Protein AF-A0A6L6CFJ8-F1 (afdb_monomer_lite)

Radius of gyration: 17.05 Å; chains: 1; bounding box: 26×35×44 Å

Secondary structure (DSSP, 8-state):
---HHHHHHHHHTTSPPPPHHHHHHHHHHHHHHHHHHHHHHTT---HHHHHHHHHT-

Sequence (57 aa):
MNDSIGLYLNDIGKVALLTAEDERELSKAIEAGREAAQKLEAGERGAALRRDLRLAA

Structure (mmCIF, N/CA/C/O backbone):
data_AF-A0A6L6CFJ8-F1
#
_entry.id   AF-A0A6L6CFJ8-F1
#
loop_
_atom_site.group_PDB
_atom_site.id
_atom_site.type_symbol
_atom_site.label_atom_id
_atom_site.label_alt_id
_atom_site.label_comp_id
_atom_site.label_asym_id
_atom_site.label_entity_id
_atom_site.label_seq_id
_atom_site.pdbx_PDB_ins_code
_atom_site.Cartn_x
_atom_site.Cartn_y
_atom_site.Cartn_z
_atom_site.occupancy
_atom_site.B_iso_or_equiv
_atom_site.auth_seq_id
_atom_site.auth_comp_id
_atom_site.auth_asym_id
_atom_site.auth_atom_id
_atom_site.pdbx_PDB_model_num
ATOM 1 N N . MET A 1 1 ? 6.423 -23.912 -25.823 1.00 55.72 1 MET A N 1
ATOM 2 C CA . MET A 1 1 ? 7.072 -23.682 -24.518 1.00 55.72 1 MET A CA 1
ATOM 3 C C . MET A 1 1 ? 6.554 -22.339 -24.032 1.00 55.72 1 MET A C 1
ATOM 5 O O . MET A 1 1 ? 6.815 -21.348 -24.696 1.00 55.72 1 MET A O 1
ATOM 9 N N . ASN A 1 2 ? 5.663 -22.336 -23.036 1.00 60.72 2 ASN A N 1
ATOM 10 C CA . ASN A 1 2 ? 5.043 -21.113 -22.518 1.00 60.72 2 ASN A CA 1
ATOM 11 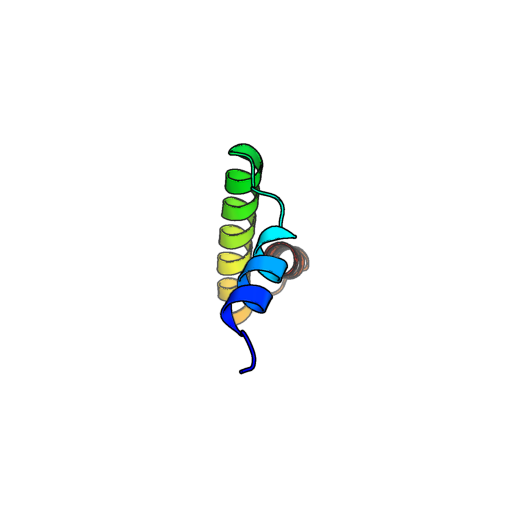C C . ASN A 1 2 ? 6.129 -20.329 -21.782 1.00 60.72 2 ASN A C 1
ATOM 13 O O . ASN A 1 2 ? 6.580 -20.780 -20.730 1.00 60.72 2 ASN A O 1
ATOM 17 N N . ASP A 1 3 ? 6.614 -19.241 -22.373 1.00 82.88 3 ASP A N 1
ATOM 18 C CA . ASP A 1 3 ? 7.682 -18.445 -21.779 1.00 82.88 3 ASP A CA 1
ATOM 19 C C . ASP A 1 3 ? 7.116 -17.592 -20.637 1.00 82.88 3 ASP A C 1
ATOM 21 O O . ASP A 1 3 ? 6.740 -16.430 -20.799 1.00 82.88 3 ASP A O 1
ATOM 25 N N . SER A 1 4 ? 7.013 -18.213 -19.464 1.00 88.81 4 SER A N 1
ATOM 26 C CA . SER A 1 4 ? 6.578 -17.562 -18.231 1.00 88.81 4 SER A CA 1
ATOM 27 C C . SER A 1 4 ? 7.526 -16.444 -17.792 1.00 88.81 4 SER A C 1
ATOM 29 O O . SER A 1 4 ? 7.098 -15.543 -17.074 1.00 88.81 4 SER A O 1
ATOM 31 N N . ILE A 1 5 ? 8.790 -16.470 -18.230 1.00 92.69 5 ILE A N 1
ATOM 32 C CA . ILE A 1 5 ? 9.780 -15.438 -17.907 1.00 92.69 5 ILE A CA 1
ATOM 33 C C . ILE A 1 5 ? 9.508 -14.189 -18.746 1.00 92.69 5 ILE A C 1
ATOM 35 O O . ILE A 1 5 ? 9.432 -13.093 -18.194 1.00 92.69 5 ILE A O 1
ATOM 39 N N . GLY A 1 6 ? 9.302 -14.347 -20.056 1.00 93.94 6 GLY A N 1
ATOM 40 C CA . GLY A 1 6 ? 8.976 -13.234 -20.951 1.00 93.9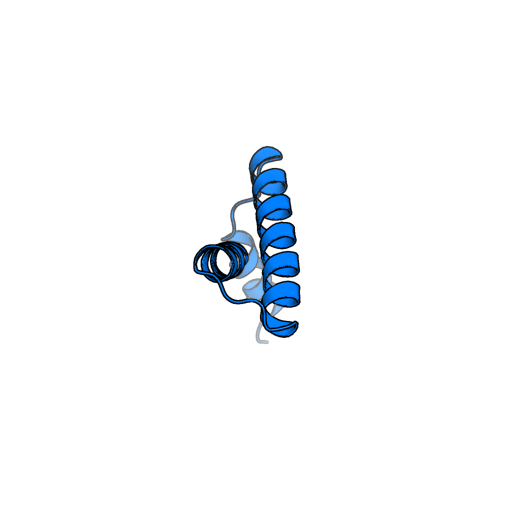4 6 GLY A CA 1
ATOM 41 C C . GLY A 1 6 ? 7.705 -12.486 -20.531 1.00 93.94 6 GLY A C 1
ATOM 42 O O . GLY A 1 6 ? 7.686 -11.254 -20.525 1.00 93.94 6 GLY A O 1
ATOM 43 N N . LEU A 1 7 ? 6.673 -13.222 -20.101 1.00 94.88 7 LEU A N 1
ATOM 44 C CA . LEU A 1 7 ? 5.447 -12.638 -19.542 1.00 94.88 7 LEU A CA 1
ATOM 45 C C . LEU A 1 7 ? 5.721 -11.867 -18.243 1.00 94.88 7 LEU A C 1
ATOM 47 O O . LEU A 1 7 ? 5.309 -10.716 -18.121 1.00 94.88 7 LEU A O 1
ATOM 51 N N . TYR A 1 8 ? 6.480 -12.457 -17.314 1.00 94.50 8 TYR A N 1
ATOM 52 C CA . TYR A 1 8 ? 6.829 -11.806 -16.049 1.00 94.50 8 TYR A CA 1
ATOM 53 C C . TYR A 1 8 ? 7.590 -10.489 -16.259 1.00 94.50 8 TYR A C 1
ATOM 55 O O . TYR A 1 8 ? 7.241 -9.473 -15.661 1.00 94.50 8 TYR A O 1
ATOM 63 N N . LEU A 1 9 ? 8.589 -10.476 -17.148 1.00 95.69 9 LEU A N 1
ATOM 64 C CA . LEU A 1 9 ? 9.361 -9.269 -17.461 1.00 95.69 9 LEU A CA 1
ATOM 65 C C . LEU A 1 9 ? 8.498 -8.177 -18.106 1.00 95.69 9 LEU A C 1
ATOM 67 O O . LEU A 1 9 ? 8.666 -6.996 -17.797 1.00 95.69 9 LEU A O 1
ATOM 71 N N . ASN A 1 10 ? 7.564 -8.563 -18.982 1.00 94.81 10 ASN A N 1
ATOM 72 C CA . ASN A 1 10 ? 6.639 -7.616 -19.598 1.00 94.81 10 ASN A CA 1
ATOM 73 C C . ASN A 1 10 ? 5.719 -6.962 -18.562 1.00 94.81 10 ASN A C 1
ATOM 75 O O . ASN A 1 10 ? 5.429 -5.773 -18.677 1.00 94.81 10 ASN A O 1
ATOM 79 N N . ASP A 1 11 ? 5.277 -7.718 -17.559 1.00 95.75 11 ASP A N 1
ATOM 80 C CA . ASP A 1 11 ? 4.370 -7.211 -16.534 1.00 95.75 11 ASP A CA 1
ATOM 81 C C . ASP A 1 11 ? 5.074 -6.307 -15.522 1.00 95.75 11 ASP A C 1
ATOM 83 O O . ASP A 1 11 ? 4.578 -5.212 -15.255 1.00 95.75 11 ASP A O 1
ATOM 87 N N . ILE A 1 12 ? 6.259 -6.682 -15.027 1.00 95.19 12 ILE A N 1
ATOM 88 C CA . ILE A 1 12 ? 7.001 -5.812 -14.097 1.00 95.19 12 ILE A CA 1
ATOM 89 C C . ILE A 1 12 ? 7.493 -4.526 -14.779 1.00 95.19 12 ILE A C 1
ATOM 91 O O . ILE A 1 12 ? 7.545 -3.479 -14.141 1.00 95.19 12 ILE A O 1
ATOM 95 N N . GLY A 1 13 ? 7.799 -4.574 -16.082 1.00 96.00 13 GLY A N 1
ATOM 96 C CA . GLY A 1 13 ? 8.273 -3.416 -16.847 1.00 96.00 13 GLY A CA 1
ATOM 97 C C . GLY A 1 13 ? 7.218 -2.328 -17.081 1.00 96.00 13 GLY A C 1
ATOM 98 O O . GLY A 1 13 ? 7.569 -1.223 -17.490 1.00 96.00 13 GLY A O 1
ATOM 99 N N . LYS A 1 14 ? 5.932 -2.614 -16.826 1.00 96.50 14 LYS A N 1
ATOM 100 C CA . LYS A 1 14 ? 4.836 -1.628 -16.901 1.00 96.50 14 LYS A CA 1
ATOM 101 C C . LYS A 1 14 ? 4.747 -0.747 -15.653 1.00 96.50 14 LYS A C 1
ATOM 103 O O . LYS A 1 14 ? 4.046 0.263 -15.681 1.00 96.50 14 LYS A O 1
ATOM 108 N N . VAL A 1 15 ? 5.409 -1.134 -14.563 1.00 96.44 15 VAL A N 1
ATOM 109 C CA . VAL A 1 15 ? 5.371 -0.411 -13.290 1.00 96.44 15 VAL A CA 1
ATOM 110 C C . VAL A 1 15 ? 6.475 0.644 -13.281 1.00 96.44 15 VAL A C 1
ATOM 112 O O . VAL A 1 15 ? 7.644 0.334 -13.500 1.00 96.44 15 VAL A O 1
ATOM 115 N N . ALA A 1 16 ? 6.104 1.902 -13.042 1.00 96.12 16 ALA A N 1
ATOM 116 C CA . ALA A 1 16 ? 7.068 2.991 -12.936 1.00 96.12 16 ALA A CA 1
ATOM 117 C C . ALA A 1 16 ? 7.936 2.832 -11.679 1.00 96.12 16 ALA A C 1
ATOM 119 O O . ALA A 1 16 ? 7.446 2.447 -10.617 1.00 96.12 16 ALA A O 1
ATOM 120 N N . LEU A 1 17 ? 9.225 3.153 -11.804 1.00 97.31 17 LEU A N 1
ATOM 121 C CA . LEU A 1 17 ? 10.124 3.212 -10.656 1.00 97.31 17 LEU A CA 1
ATOM 122 C C . LEU A 1 17 ? 9.756 4.399 -9.765 1.00 97.31 17 LEU A C 1
ATOM 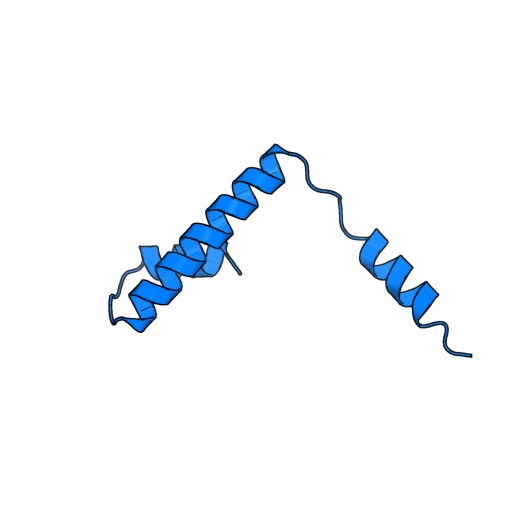124 O O . LEU A 1 17 ? 9.406 5.470 -10.262 1.00 97.31 17 LEU A O 1
ATOM 128 N N . LEU A 1 18 ? 9.868 4.192 -8.457 1.00 97.44 18 LEU A N 1
ATOM 129 C CA . LEU A 1 18 ? 9.612 5.222 -7.463 1.00 97.44 18 LEU A 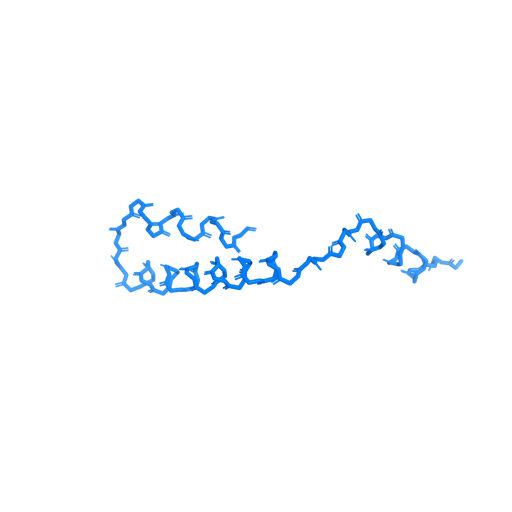CA 1
ATOM 130 C C . LEU A 1 18 ? 10.782 6.203 -7.386 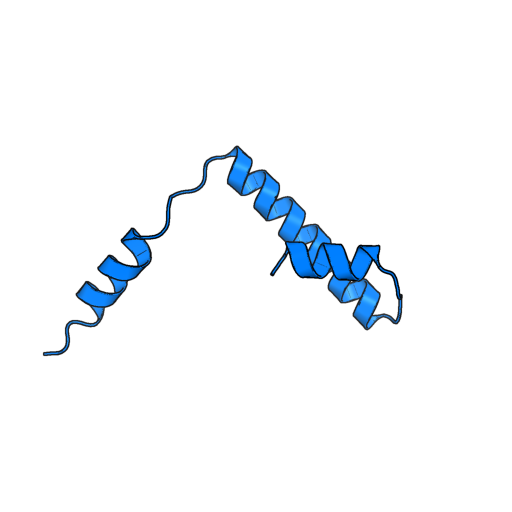1.00 97.44 18 LEU A C 1
ATOM 132 O O . LEU A 1 18 ? 11.947 5.834 -7.560 1.00 97.44 18 LEU A O 1
ATOM 136 N N . THR A 1 19 ? 10.471 7.463 -7.102 1.00 98.25 19 THR A N 1
ATOM 137 C CA . THR A 1 19 ? 11.467 8.427 -6.638 1.00 98.25 19 THR A CA 1
ATOM 138 C C . THR A 1 19 ? 11.708 8.256 -5.136 1.00 98.25 19 THR A C 1
ATOM 140 O O . THR A 1 19 ? 10.911 7.646 -4.425 1.00 98.25 19 THR A O 1
ATOM 143 N N . ALA A 1 20 ? 12.789 8.844 -4.616 1.00 98.12 20 ALA A N 1
ATOM 144 C CA . ALA A 1 20 ? 13.088 8.797 -3.183 1.00 98.12 20 ALA A CA 1
ATOM 145 C C . ALA A 1 20 ? 11.978 9.415 -2.307 1.00 98.12 20 ALA A C 1
ATOM 147 O O . ALA A 1 20 ? 11.793 9.002 -1.162 1.00 98.12 20 ALA A O 1
ATOM 148 N N . GLU A 1 21 ? 11.244 10.404 -2.825 1.00 98.06 21 GLU A N 1
ATOM 149 C CA . GLU A 1 21 ? 10.117 10.994 -2.098 1.00 98.06 21 GLU A CA 1
ATOM 150 C C . GLU A 1 21 ? 8.890 10.079 -2.136 1.00 98.06 21 GLU A C 1
ATOM 152 O O . GLU A 1 21 ? 8.279 9.866 -1.089 1.00 98.06 21 GLU A O 1
ATOM 157 N N . ASP A 1 22 ? 8.607 9.433 -3.273 1.00 97.38 22 ASP A N 1
ATOM 158 C CA . ASP A 1 22 ? 7.524 8.443 -3.365 1.00 97.38 22 ASP A CA 1
ATOM 159 C C . ASP A 1 22 ? 7.757 7.275 -2.395 1.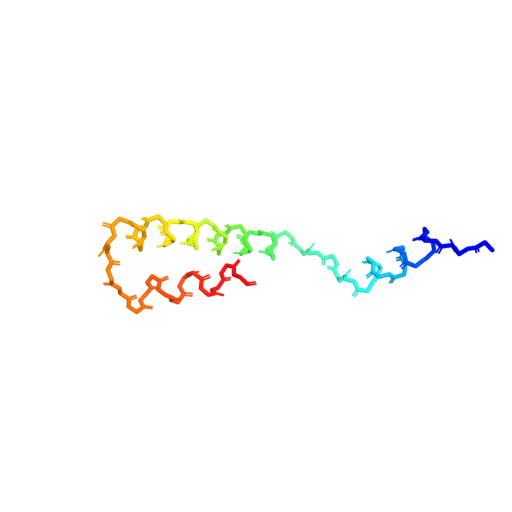00 97.38 22 ASP A C 1
ATOM 161 O O . ASP A 1 22 ? 6.841 6.841 -1.698 1.00 97.38 22 ASP A O 1
ATOM 165 N N . GLU A 1 23 ? 8.999 6.789 -2.292 1.00 97.56 23 GLU A N 1
ATOM 166 C CA . GLU A 1 23 ? 9.367 5.732 -1.343 1.00 97.56 23 GLU A CA 1
ATOM 167 C C . GLU A 1 23 ? 9.132 6.158 0.113 1.00 97.56 23 GLU A C 1
ATOM 169 O O . GLU A 1 23 ? 8.638 5.372 0.926 1.00 97.56 23 GLU A O 1
ATOM 174 N N . ARG A 1 24 ? 9.441 7.415 0.458 1.00 97.81 24 ARG A N 1
ATOM 175 C CA . ARG A 1 24 ? 9.195 7.959 1.802 1.00 97.81 24 ARG A CA 1
ATOM 176 C C . ARG A 1 24 ? 7.714 8.082 2.116 1.00 97.81 24 ARG A C 1
ATOM 178 O O . ARG A 1 24 ? 7.307 7.764 3.235 1.00 97.81 24 ARG A O 1
ATOM 185 N N . GLU A 1 25 ? 6.921 8.577 1.175 1.00 96.50 25 GLU A N 1
ATOM 186 C CA . GLU A 1 25 ? 5.473 8.698 1.343 1.00 96.50 25 GLU A CA 1
ATOM 187 C C . GLU A 1 25 ? 4.822 7.322 1.482 1.00 96.50 25 GLU A C 1
ATOM 189 O O . GLU A 1 25 ? 4.061 7.096 2.428 1.00 96.50 25 GLU A O 1
ATOM 194 N N . LEU A 1 26 ? 5.206 6.378 0.619 1.00 96.38 26 LEU A N 1
ATOM 195 C CA . LEU A 1 26 ? 4.728 5.002 0.666 1.00 96.38 26 LEU A CA 1
ATOM 196 C C . LEU A 1 26 ? 5.091 4.327 1.995 1.00 96.38 26 LEU A C 1
ATOM 198 O O . LEU A 1 26 ? 4.234 3.702 2.617 1.00 96.38 26 LEU A O 1
ATOM 202 N N . SER A 1 27 ? 6.325 4.501 2.481 1.00 96.50 27 SER A N 1
ATOM 203 C CA . SER A 1 27 ? 6.751 3.951 3.775 1.00 96.50 27 SER A CA 1
ATOM 204 C C . SER A 1 27 ? 5.880 4.460 4.925 1.00 96.50 27 SER A C 1
ATOM 206 O O . SER A 1 27 ? 5.396 3.664 5.730 1.00 96.50 27 SER A O 1
ATOM 208 N N . LYS A 1 28 ? 5.623 5.773 4.984 1.00 97.00 28 LYS A N 1
ATOM 209 C CA . LYS A 1 28 ? 4.780 6.379 6.029 1.00 97.00 28 LYS A CA 1
ATOM 210 C C . LYS A 1 28 ? 3.339 5.879 5.959 1.00 97.00 28 LYS A C 1
ATOM 212 O O . LYS A 1 28 ? 2.740 5.603 6.996 1.00 97.00 28 LYS A O 1
ATOM 217 N N . ALA A 1 29 ? 2.784 5.756 4.752 1.00 96.62 29 ALA A N 1
ATOM 218 C CA . ALA A 1 29 ? 1.434 5.237 4.554 1.00 96.62 29 ALA A CA 1
ATOM 219 C C . ALA A 1 29 ? 1.320 3.784 5.041 1.00 96.62 29 ALA A C 1
ATOM 221 O O . ALA A 1 29 ? 0.401 3.462 5.793 1.00 96.62 29 ALA A O 1
ATOM 222 N N . ILE A 1 30 ? 2.292 2.931 4.693 1.00 97.06 30 ILE A N 1
ATOM 223 C CA . ILE A 1 30 ? 2.346 1.531 5.136 1.00 97.06 30 ILE A CA 1
ATOM 224 C C . ILE A 1 30 ? 2.440 1.435 6.665 1.00 97.06 30 ILE A C 1
ATOM 226 O O . ILE A 1 30 ? 1.721 0.640 7.273 1.00 97.06 30 ILE A O 1
ATOM 230 N N . GLU A 1 31 ? 3.301 2.230 7.303 1.00 97.69 31 GLU A N 1
ATOM 231 C CA . GLU A 1 31 ? 3.441 2.257 8.765 1.00 97.69 31 GLU A CA 1
ATOM 232 C C . GLU A 1 31 ? 2.141 2.686 9.456 1.00 97.69 31 GLU A C 1
ATOM 234 O O . GLU A 1 31 ? 1.658 1.981 10.346 1.00 97.69 31 GLU A O 1
ATOM 239 N N . ALA A 1 32 ? 1.526 3.779 8.994 1.00 96.88 32 ALA A N 1
ATOM 240 C CA . ALA A 1 32 ? 0.261 4.273 9.531 1.00 96.88 32 ALA A CA 1
ATOM 241 C C . ALA A 1 32 ? -0.875 3.251 9.368 1.00 96.88 32 ALA A C 1
ATOM 243 O O . ALA A 1 32 ? -1.664 3.042 10.290 1.00 96.88 32 ALA A O 1
ATOM 244 N N . GLY A 1 33 ? -0.946 2.566 8.223 1.00 97.19 33 GLY A N 1
ATOM 245 C CA . GLY A 1 33 ? -1.929 1.508 7.998 1.00 97.19 33 GLY A CA 1
ATOM 246 C C . GLY A 1 33 ? -1.725 0.291 8.897 1.00 97.19 33 GLY A C 1
ATOM 247 O O . GLY A 1 33 ? -2.703 -0.249 9.412 1.00 97.19 33 GLY A O 1
ATOM 248 N N . ARG A 1 34 ? -0.472 -0.119 9.144 1.00 97.25 34 ARG A N 1
ATOM 249 C CA . ARG A 1 34 ? -0.150 -1.208 10.087 1.00 97.25 34 ARG A CA 1
ATOM 250 C C . ARG A 1 34 ? -0.549 -0.853 11.514 1.00 97.25 34 ARG A C 1
ATOM 252 O O . ARG A 1 34 ? -1.166 -1.673 12.189 1.00 97.25 34 ARG A O 1
ATOM 259 N N . GLU A 1 35 ? -0.238 0.359 11.962 1.00 97.06 35 GLU A N 1
ATOM 260 C CA . GLU A 1 35 ? -0.656 0.842 13.280 1.00 97.06 35 GLU A CA 1
ATOM 261 C C . GLU A 1 35 ? -2.188 0.907 13.382 1.00 97.06 35 GLU A C 1
ATOM 263 O O . GLU A 1 35 ? -2.777 0.463 14.369 1.00 97.06 35 GLU A O 1
ATOM 268 N N . ALA A 1 36 ? -2.855 1.400 12.335 1.00 97.19 36 ALA A N 1
ATOM 269 C CA . ALA A 1 36 ? -4.308 1.455 12.286 1.00 97.19 36 ALA A CA 1
ATOM 270 C C . ALA A 1 36 ? -4.948 0.061 12.319 1.00 97.19 36 ALA A C 1
ATOM 272 O O . ALA A 1 36 ? -5.947 -0.122 13.016 1.00 97.19 36 ALA A O 1
ATOM 273 N N . ALA A 1 37 ? -4.371 -0.921 11.619 1.00 96.31 37 ALA A N 1
ATOM 274 C CA . ALA A 1 37 ? -4.807 -2.313 11.673 1.00 96.31 37 ALA A CA 1
ATOM 275 C C . ALA A 1 37 ? -4.726 -2.863 13.104 1.00 96.31 37 ALA A C 1
ATOM 277 O O . ALA A 1 37 ? -5.730 -3.351 13.617 1.00 96.31 37 ALA A O 1
ATOM 278 N N . GLN A 1 38 ? -3.587 -2.684 13.783 1.00 97.25 38 GLN A N 1
ATOM 279 C CA . GLN A 1 38 ? -3.397 -3.138 15.167 1.00 97.25 38 GLN A CA 1
ATOM 280 C C . GLN A 1 38 ? -4.410 -2.504 16.131 1.00 97.25 38 GLN A C 1
ATOM 282 O O . GLN A 1 38 ? -4.994 -3.193 16.965 1.00 97.25 38 GLN A O 1
ATOM 287 N N . LYS A 1 39 ? -4.670 -1.197 15.999 1.00 96.69 39 LYS A N 1
ATOM 288 C CA . LYS A 1 39 ? -5.664 -0.489 16.824 1.00 96.69 39 LYS A CA 1
ATOM 289 C C . LYS A 1 39 ? -7.086 -0.991 16.576 1.00 96.69 39 LYS A C 1
ATOM 291 O O . LYS A 1 39 ? -7.845 -1.195 17.523 1.00 96.69 39 LYS A O 1
ATOM 296 N N . LEU A 1 40 ? -7.452 -1.219 15.313 1.00 95.31 40 LEU A N 1
ATOM 297 C CA . LEU A 1 40 ? -8.758 -1.777 14.953 1.00 95.31 40 LEU A CA 1
ATOM 298 C C . LEU A 1 40 ? -8.931 -3.207 15.493 1.00 95.31 40 LEU A C 1
ATOM 300 O O . LEU A 1 40 ? -10.004 -3.532 16.002 1.00 95.31 40 LEU A O 1
ATOM 304 N N . GLU A 1 41 ? -7.888 -4.038 15.431 1.00 95.94 41 GLU A N 1
ATOM 305 C CA . GLU A 1 41 ? -7.868 -5.387 16.017 1.00 95.94 41 GLU A CA 1
ATOM 306 C C . GLU A 1 41 ? -7.979 -5.357 17.548 1.00 95.94 41 GLU A C 1
ATOM 308 O O . GLU A 1 41 ? -8.683 -6.182 18.130 1.00 95.94 41 GLU A O 1
ATOM 313 N N . ALA A 1 42 ? -7.373 -4.360 18.200 1.00 96.88 42 ALA A N 1
ATOM 314 C CA . ALA A 1 42 ? -7.512 -4.108 19.636 1.00 96.88 42 ALA A CA 1
ATOM 315 C C . ALA A 1 42 ? -8.903 -3.572 20.042 1.00 96.88 42 ALA A C 1
ATOM 317 O O . ALA A 1 42 ? -9.174 -3.369 21.226 1.00 96.88 42 ALA A O 1
ATOM 318 N N . GLY A 1 43 ? -9.806 -3.358 19.079 1.00 95.50 43 GLY A N 1
ATOM 319 C CA . GLY A 1 43 ? -11.183 -2.926 19.312 1.00 95.50 43 GLY A CA 1
ATOM 320 C C . GLY A 1 43 ? -11.388 -1.412 19.290 1.00 95.50 43 GLY A C 1
ATOM 321 O O . GLY A 1 43 ? -12.522 -0.956 19.480 1.00 95.50 43 GLY A O 1
ATOM 322 N N . GLU A 1 44 ? -10.345 -0.623 19.016 1.00 95.00 44 GLU A N 1
ATOM 323 C CA . GLU A 1 44 ? -10.498 0.810 18.777 1.00 95.00 44 GLU A CA 1
ATOM 324 C C . GLU A 1 44 ? -11.300 1.047 17.494 1.00 95.00 44 GLU A C 1
ATOM 326 O O . GLU A 1 44 ? -11.258 0.279 16.533 1.00 95.00 44 GLU A O 1
ATOM 331 N N . ARG A 1 45 ? -12.077 2.131 17.460 1.00 93.00 45 ARG A N 1
ATOM 332 C CA . ARG A 1 45 ? -12.916 2.469 16.307 1.00 93.00 45 ARG A CA 1
ATOM 333 C C . ARG A 1 45 ? -12.764 3.937 15.973 1.00 93.00 45 ARG A C 1
ATOM 335 O O . ARG A 1 45 ? -12.906 4.800 16.829 1.00 93.00 45 ARG A O 1
ATOM 342 N N . GLY A 1 46 ? -12.572 4.229 14.693 1.00 94.75 46 GLY A N 1
ATOM 343 C CA . GLY A 1 46 ? -12.483 5.606 14.229 1.00 94.75 46 GLY A CA 1
ATOM 344 C C . GLY A 1 46 ? -12.493 5.707 12.714 1.00 94.75 46 GLY A C 1
ATOM 345 O O . GLY A 1 46 ? -12.042 4.804 12.011 1.00 94.75 46 GLY A O 1
ATOM 346 N N . ALA A 1 47 ? -13.021 6.821 12.202 1.00 94.31 47 ALA A N 1
ATOM 347 C CA . ALA A 1 47 ? -12.964 7.124 10.773 1.00 94.31 47 ALA A CA 1
ATOM 348 C C . ALA A 1 47 ? -11.518 7.337 10.295 1.00 94.31 47 ALA A C 1
ATOM 350 O O . ALA A 1 47 ? -11.195 6.946 9.178 1.00 94.31 47 ALA A O 1
ATOM 351 N N . ALA A 1 48 ? -10.655 7.887 11.158 1.00 93.94 48 ALA A N 1
ATOM 352 C CA . ALA A 1 48 ? -9.230 8.059 10.887 1.00 93.94 48 ALA A CA 1
ATOM 353 C C . ALA A 1 48 ? -8.518 6.712 10.687 1.00 93.94 48 ALA A C 1
ATOM 355 O O . ALA A 1 48 ? -7.955 6.499 9.625 1.00 93.94 48 ALA A O 1
ATOM 356 N N . LEU A 1 49 ? -8.671 5.760 11.615 1.00 94.56 49 LEU A N 1
ATOM 357 C CA . LEU A 1 49 ? -8.062 4.426 11.495 1.00 94.56 49 LEU A CA 1
ATOM 358 C C . LEU A 1 49 ? -8.492 3.702 10.210 1.00 94.56 49 LEU A C 1
ATOM 360 O O . LEU A 1 49 ? -7.678 3.113 9.510 1.00 94.56 49 LEU A O 1
ATOM 364 N N . ARG A 1 50 ? -9.777 3.797 9.842 1.00 93.69 50 ARG A N 1
ATOM 365 C CA . ARG A 1 50 ? -10.273 3.220 8.579 1.00 93.69 50 ARG A CA 1
ATOM 366 C C . ARG A 1 50 ? -9.707 3.908 7.339 1.00 93.69 50 ARG A C 1
ATOM 368 O O . ARG A 1 50 ? -9.578 3.265 6.302 1.00 93.69 50 ARG A O 1
ATOM 375 N N . ARG A 1 51 ? -9.437 5.212 7.413 1.00 94.88 51 ARG A N 1
ATOM 376 C CA . ARG A 1 51 ? -8.795 5.954 6.325 1.00 94.88 51 ARG A CA 1
ATOM 377 C C . ARG A 1 51 ? -7.336 5.532 6.203 1.00 94.88 51 ARG A C 1
ATOM 379 O O . ARG A 1 51 ? -6.918 5.219 5.099 1.00 94.88 51 ARG A O 1
ATOM 386 N N . ASP A 1 52 ? -6.609 5.483 7.311 1.00 94.31 52 ASP A N 1
ATOM 387 C CA . ASP A 1 52 ? -5.179 5.168 7.319 1.00 94.31 52 ASP A CA 1
ATOM 388 C C . ASP A 1 52 ? -4.939 3.720 6.855 1.00 94.31 52 ASP A C 1
ATOM 390 O O . ASP A 1 52 ? -4.060 3.477 6.036 1.00 94.31 52 ASP A O 1
ATOM 394 N N . LEU A 1 53 ? -5.818 2.782 7.235 1.00 93.50 53 LEU A N 1
ATOM 395 C CA . LEU A 1 53 ? -5.813 1.417 6.697 1.00 93.50 53 LEU A CA 1
ATOM 396 C C . LEU A 1 53 ? -6.042 1.369 5.176 1.00 93.50 53 LEU A C 1
ATOM 398 O O . LEU A 1 53 ? -5.434 0.555 4.491 1.00 93.50 53 LEU A O 1
ATOM 402 N N . ARG A 1 54 ? -6.915 2.231 4.636 1.00 92.81 54 ARG A N 1
ATOM 403 C CA . ARG A 1 54 ? -7.192 2.289 3.190 1.00 92.81 54 ARG A CA 1
ATOM 404 C C . ARG A 1 54 ? -6.039 2.908 2.406 1.00 92.81 54 ARG A C 1
ATOM 406 O O . ARG A 1 54 ? -5.836 2.532 1.268 1.00 92.81 54 ARG A O 1
ATOM 413 N N . LEU A 1 55 ? -5.324 3.869 2.986 1.00 89.81 55 LEU A N 1
ATOM 414 C CA . LEU A 1 55 ? -4.186 4.515 2.326 1.00 89.81 55 LEU A CA 1
ATOM 415 C C . LEU A 1 55 ? -2.964 3.593 2.214 1.00 89.81 55 LEU A C 1
ATOM 417 O O . LEU A 1 55 ? -2.092 3.852 1.395 1.00 89.81 55 LEU A O 1
ATOM 421 N N . ALA A 1 56 ? -2.902 2.539 3.027 1.00 87.88 56 ALA A N 1
ATOM 422 C CA . ALA A 1 56 ? -1.840 1.540 2.985 1.00 87.88 56 ALA A CA 1
ATOM 423 C C . ALA A 1 56 ? -2.120 0.349 2.047 1.00 87.88 56 ALA A C 1
ATOM 425 O O . ALA A 1 56 ? -1.231 -0.488 1.884 1.00 87.88 56 ALA A O 1
ATOM 426 N N . ALA A 1 57 ? -3.337 0.240 1.501 1.00 62.59 57 ALA A N 1
ATOM 427 C CA . ALA A 1 57 ? -3.804 -0.866 0.658 1.00 62.59 57 ALA A CA 1
ATOM 428 C C . ALA A 1 57 ? -3.935 -0.431 -0.805 1.00 62.59 57 ALA A C 1
ATOM 430 O O . ALA A 1 57 ? -3.583 -1.252 -1.678 1.00 62.59 57 ALA A O 1
#

Foldseek 3Di:
DPPPVVVVCVVVVVDDDDDPVRVVVLVVLLVQLVVLVVCVVVVDDDPSSVVSVVSND

pLDDT: mean 93.42, std 8.42, range [55.72, 98.25]